Protein AF-A0A1A8JTY1-F1 (afdb_monomer)

Structure (mmCIF, N/CA/C/O backbone):
data_AF-A0A1A8JTY1-F1
#
_entry.id   AF-A0A1A8JTY1-F1
#
loop_
_atom_site.group_PDB
_atom_site.id
_atom_site.type_symbol
_atom_site.label_atom_id
_atom_site.label_alt_id
_atom_site.label_comp_id
_atom_site.label_asym_id
_atom_site.label_entity_id
_atom_site.label_seq_id
_atom_site.pdbx_PDB_ins_code
_atom_site.Cartn_x
_atom_site.Cartn_y
_atom_site.Cartn_z
_atom_site.occupancy
_atom_site.B_iso_or_equiv
_atom_site.auth_seq_id
_atom_site.auth_comp_id
_atom_site.auth_asym_id
_atom_site.auth_atom_id
_atom_site.pdbx_PDB_model_num
ATOM 1 N N . VAL A 1 1 ? -19.801 -8.167 7.634 1.00 56.16 1 VAL A N 1
ATOM 2 C CA . VAL A 1 1 ? -19.045 -7.164 8.420 1.00 56.16 1 VAL A CA 1
ATOM 3 C C . VAL A 1 1 ? -17.652 -7.698 8.730 1.00 56.16 1 VAL A C 1
ATOM 5 O O . VAL A 1 1 ? -17.528 -8.652 9.503 1.00 56.16 1 VAL A O 1
ATOM 8 N N . SER A 1 2 ? -16.628 -7.146 8.081 1.00 73.38 2 SER A N 1
ATOM 9 C CA . SER A 1 2 ? -15.217 -7.471 8.327 1.00 73.38 2 SER A CA 1
ATOM 10 C C . SER A 1 2 ? -14.747 -6.709 9.562 1.00 73.38 2 SER A C 1
ATOM 12 O O . SER A 1 2 ? -14.561 -5.501 9.510 1.00 73.38 2 SER A O 1
ATOM 14 N N . ARG A 1 3 ? -14.661 -7.405 10.699 1.00 82.31 3 ARG A N 1
ATOM 15 C CA . ARG A 1 3 ? -14.312 -6.822 12.002 1.00 82.31 3 ARG A CA 1
ATOM 16 C C . ARG A 1 3 ? -12.813 -6.925 12.266 1.00 82.31 3 ARG A C 1
ATOM 18 O O . ARG A 1 3 ? -12.175 -7.868 11.794 1.00 82.31 3 ARG A O 1
ATOM 25 N N . PHE A 1 4 ? -12.302 -6.015 13.091 1.00 89.00 4 PHE A N 1
ATOM 26 C CA . PHE A 1 4 ? -10.939 -6.058 13.613 1.00 89.00 4 PHE A CA 1
ATOM 27 C C . PHE A 1 4 ? -10.561 -7.459 14.125 1.00 89.00 4 PHE A C 1
ATOM 29 O O . PHE A 1 4 ? -11.333 -8.103 14.839 1.00 89.00 4 PHE A O 1
ATOM 36 N N . GLY A 1 5 ? -9.370 -7.927 13.745 1.00 89.31 5 GLY A N 1
ATOM 37 C CA . GLY A 1 5 ? -8.810 -9.210 14.183 1.00 89.31 5 GLY A CA 1
ATOM 38 C C . GLY A 1 5 ? -9.381 -10.454 13.494 1.00 89.31 5 GLY A C 1
ATOM 39 O O . GLY A 1 5 ? -8.930 -11.561 13.782 1.00 89.31 5 GLY A O 1
ATOM 40 N N . LYS A 1 6 ? -10.346 -10.315 12.575 1.00 92.81 6 LYS A N 1
ATOM 41 C CA . LYS A 1 6 ? -10.857 -11.454 11.806 1.00 92.81 6 LYS A CA 1
ATOM 42 C C . LYS A 1 6 ? -9.803 -11.946 10.807 1.00 92.81 6 LYS A C 1
ATOM 44 O O . LYS A 1 6 ? -9.291 -11.167 10.011 1.00 92.81 6 LYS A O 1
ATOM 49 N N . SER A 1 7 ? -9.547 -13.251 10.804 1.00 93.88 7 SER A N 1
ATOM 50 C CA . SER A 1 7 ? -8.716 -13.941 9.813 1.00 93.88 7 SER A CA 1
ATOM 51 C C . SER A 1 7 ? -9.562 -14.843 8.904 1.00 93.88 7 SER A C 1
ATOM 53 O O . SER A 1 7 ? -10.722 -15.146 9.203 1.00 93.88 7 SER A O 1
ATOM 55 N N . GLY A 1 8 ? -8.997 -15.254 7.768 1.00 92.25 8 GLY A N 1
ATOM 56 C CA . GLY A 1 8 ? -9.653 -16.133 6.802 1.00 92.25 8 GLY A CA 1
ATOM 57 C C . GLY A 1 8 ? -8.654 -16.779 5.845 1.00 92.25 8 GLY A C 1
ATOM 58 O O . GLY A 1 8 ? -7.530 -16.302 5.700 1.00 92.25 8 GLY A O 1
ATOM 59 N N . SER A 1 9 ? -9.064 -17.881 5.216 1.00 95.94 9 SER A N 1
ATOM 60 C CA . SER A 1 9 ? -8.313 -18.495 4.118 1.00 95.94 9 SER A CA 1
ATOM 61 C C . SER A 1 9 ? -8.543 -17.701 2.831 1.00 95.94 9 SER A C 1
ATOM 63 O O . SER A 1 9 ? -9.637 -17.180 2.614 1.00 95.94 9 SER A O 1
ATOM 65 N N . VAL A 1 10 ? -7.510 -17.607 1.998 1.00 96.06 10 VAL A N 1
ATOM 66 C CA . VAL A 1 10 ? -7.555 -16.944 0.692 1.00 96.06 10 VAL A CA 1
ATOM 67 C C . VAL A 1 10 ? -7.314 -17.999 -0.378 1.00 96.06 10 VAL A C 1
ATOM 69 O O . VAL A 1 10 ? -6.424 -18.839 -0.233 1.00 96.06 10 VAL A O 1
ATOM 72 N N . GLU A 1 11 ? -8.120 -17.971 -1.437 1.00 97.38 11 GLU A N 1
ATOM 73 C CA . GLU A 1 11 ? -7.935 -18.856 -2.587 1.00 97.38 11 GLU A CA 1
ATOM 74 C C . GLU A 1 11 ? -6.591 -18.593 -3.272 1.00 97.38 11 GLU A C 1
ATOM 76 O O . GLU A 1 11 ? -6.051 -17.489 -3.226 1.00 97.38 11 GLU A O 1
ATOM 81 N N . ALA A 1 12 ? -6.028 -19.618 -3.911 1.00 97.88 12 ALA A N 1
ATOM 82 C CA . ALA A 1 12 ? -4.751 -19.473 -4.592 1.00 97.88 12 ALA A CA 1
ATOM 83 C C . ALA A 1 12 ? -4.869 -18.508 -5.783 1.00 97.88 12 ALA A C 1
ATOM 85 O O . ALA A 1 12 ? -5.739 -18.658 -6.639 1.00 97.88 12 ALA A O 1
ATOM 86 N N . PHE A 1 13 ? -3.942 -17.557 -5.870 1.00 97.31 13 PHE A N 1
ATOM 87 C CA . PHE A 1 13 ? -3.808 -16.642 -6.999 1.00 97.31 13 PHE A CA 1
ATOM 88 C C . PHE A 1 13 ? -2.329 -16.415 -7.333 1.00 97.31 13 PHE A C 1
ATOM 90 O O . PHE A 1 13 ? -1.429 -16.675 -6.531 1.00 97.31 13 PHE A O 1
ATOM 97 N N . THR A 1 14 ? -2.059 -15.923 -8.539 1.00 97.56 14 THR A N 1
ATOM 98 C CA . THR A 1 14 ? -0.694 -15.657 -9.002 1.00 97.56 14 THR A CA 1
ATOM 99 C C . THR A 1 14 ? -0.212 -14.306 -8.484 1.00 97.56 14 THR A C 1
ATOM 101 O O . THR A 1 14 ? -0.733 -13.280 -8.893 1.00 97.56 14 THR A O 1
ATOM 104 N N . LEU A 1 15 ? 0.850 -14.258 -7.674 1.00 96.56 15 LEU A N 1
ATOM 105 C CA . LEU A 1 15 ? 1.370 -12.985 -7.136 1.00 96.56 15 LEU A CA 1
ATOM 106 C C . LEU A 1 15 ? 1.706 -11.946 -8.219 1.00 96.56 15 LEU A C 1
ATOM 108 O O . LEU A 1 15 ? 1.469 -10.757 -8.034 1.00 96.56 15 LEU A O 1
ATOM 112 N N . ARG A 1 16 ? 2.206 -12.390 -9.381 1.00 96.50 16 ARG A N 1
ATOM 113 C CA . ARG A 1 16 ? 2.506 -11.506 -10.518 1.00 96.50 16 ARG A CA 1
ATOM 114 C C . ARG A 1 16 ? 1.277 -10.734 -11.011 1.00 96.50 16 ARG A C 1
ATOM 116 O O . ARG A 1 16 ? 1.454 -9.641 -11.531 1.00 96.50 16 ARG A O 1
ATOM 123 N N . SER A 1 17 ? 0.060 -11.262 -10.845 1.00 95.62 17 SER A N 1
ATOM 124 C CA . SER A 1 17 ? -1.158 -10.567 -11.281 1.00 95.62 17 SER A CA 1
ATOM 125 C C . SER A 1 17 ? -1.520 -9.369 -10.404 1.00 95.62 17 SER A C 1
ATOM 127 O O . SER A 1 17 ? -2.391 -8.599 -10.788 1.00 95.62 17 SER A O 1
ATOM 129 N N . LEU A 1 18 ? -0.876 -9.207 -9.242 1.00 97.12 18 LEU A N 1
ATOM 130 C CA . LEU A 1 18 ? -1.023 -8.018 -8.400 1.00 97.12 18 LEU A CA 1
ATOM 131 C C . LEU A 1 18 ? -0.088 -6.874 -8.815 1.00 97.12 18 LEU A C 1
ATOM 133 O O . LEU A 1 18 ? -0.229 -5.757 -8.324 1.00 97.12 18 LEU A O 1
ATOM 137 N N . LEU A 1 19 ? 0.888 -7.146 -9.684 1.00 97.50 19 LEU A N 1
ATOM 138 C CA . LEU A 1 19 ? 1.839 -6.142 -10.145 1.00 97.50 19 LEU A CA 1
ATOM 139 C C . LEU A 1 19 ? 1.313 -5.424 -11.396 1.00 97.50 19 LEU A C 1
ATOM 141 O O . LEU A 1 19 ? 0.536 -5.997 -12.162 1.00 97.50 19 LEU A O 1
ATOM 145 N N . PRO A 1 20 ? 1.776 -4.191 -11.660 1.00 97.44 20 PRO A N 1
ATOM 146 C CA . PRO A 1 20 ? 1.542 -3.535 -12.939 1.00 97.44 20 PRO A CA 1
ATOM 147 C C . PRO A 1 20 ? 2.084 -4.378 -14.099 1.00 97.44 20 PRO A C 1
ATOM 149 O O . PRO A 1 20 ? 3.096 -5.066 -13.966 1.00 97.44 20 PRO A O 1
ATOM 152 N N . ASN A 1 21 ? 1.477 -4.252 -15.281 1.00 95.12 21 ASN A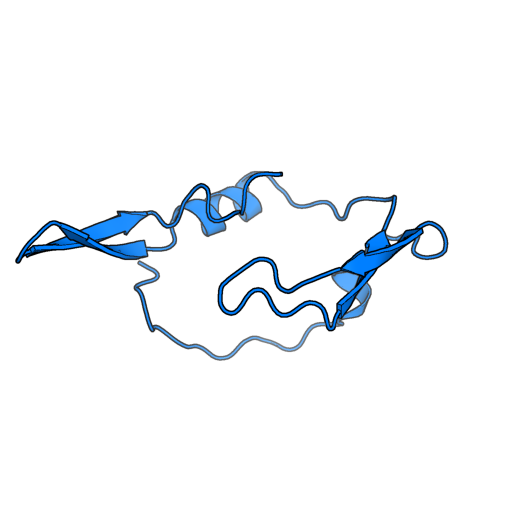 N 1
ATOM 153 C CA . ASN A 1 21 ? 1.939 -4.966 -16.481 1.00 95.12 21 ASN A CA 1
ATOM 154 C C . ASN A 1 21 ? 3.395 -4.632 -16.859 1.00 95.12 21 ASN A C 1
ATOM 156 O O . ASN A 1 21 ? 4.085 -5.451 -17.464 1.00 95.12 21 ASN A O 1
ATOM 160 N N . ILE A 1 22 ? 3.849 -3.424 -16.513 1.00 96.00 22 ILE A N 1
ATOM 161 C CA . ILE A 1 22 ? 5.169 -2.879 -16.834 1.00 96.00 22 ILE A CA 1
ATOM 162 C C . ILE A 1 22 ? 5.932 -2.666 -15.520 1.00 96.00 22 ILE A C 1
ATOM 164 O O . ILE A 1 22 ? 5.672 -1.706 -14.795 1.00 96.00 22 ILE A O 1
ATOM 168 N N . THR A 1 23 ? 6.860 -3.575 -15.213 1.00 97.38 23 THR A N 1
ATOM 169 C CA . THR A 1 23 ? 7.636 -3.591 -13.955 1.00 97.38 23 THR A CA 1
ATOM 170 C C . THR A 1 23 ? 9.088 -3.139 -14.118 1.00 97.38 23 THR A C 1
ATOM 172 O O . THR A 1 23 ? 9.812 -3.041 -13.136 1.00 97.38 23 THR A O 1
ATOM 175 N N . ASP A 1 24 ? 9.544 -2.888 -15.344 1.00 97.12 24 ASP A N 1
ATOM 176 C CA . ASP A 1 24 ? 10.908 -2.433 -15.654 1.00 97.12 24 ASP A CA 1
ATOM 177 C C . ASP A 1 24 ? 11.137 -0.952 -15.306 1.00 97.12 24 ASP A C 1
ATOM 179 O O . ASP A 1 24 ? 12.278 -0.512 -15.189 1.00 97.12 24 ASP A O 1
ATOM 183 N N . LYS A 1 25 ? 10.063 -0.179 -15.104 1.00 98.06 25 LYS A N 1
ATOM 184 C CA . LYS A 1 25 ? 10.120 1.230 -14.696 1.00 98.06 25 LYS A CA 1
ATOM 185 C C . LYS A 1 25 ? 9.731 1.386 -13.231 1.00 98.06 25 LYS A C 1
ATOM 187 O O . LYS A 1 25 ? 8.562 1.232 -12.873 1.00 98.06 25 LYS A O 1
ATOM 192 N N . TYR A 1 26 ? 10.699 1.762 -12.405 1.00 98.62 26 TYR A N 1
ATOM 193 C CA . TYR A 1 26 ? 10.517 1.983 -10.974 1.00 98.62 26 TYR A CA 1
ATOM 194 C C . TYR A 1 26 ? 11.478 3.052 -10.441 1.00 98.62 26 TYR A C 1
ATOM 196 O O . TYR A 1 26 ? 12.469 3.399 -11.084 1.00 98.62 26 TYR A O 1
ATOM 204 N N . TYR A 1 27 ? 11.165 3.562 -9.255 1.00 98.50 27 TYR A N 1
ATOM 205 C CA . TYR A 1 27 ? 12.047 4.376 -8.426 1.00 98.50 27 TYR A CA 1
ATOM 206 C C . TYR A 1 27 ? 12.591 3.509 -7.290 1.00 98.50 27 TYR A C 1
ATOM 208 O O . TYR A 1 27 ? 11.871 2.642 -6.792 1.00 98.50 27 TYR A O 1
ATOM 216 N N . ILE A 1 28 ? 13.840 3.737 -6.888 1.00 98.56 28 ILE A N 1
ATOM 217 C CA . ILE A 1 28 ? 14.478 3.018 -5.782 1.00 98.56 28 ILE A CA 1
ATOM 218 C C . ILE A 1 28 ? 15.096 4.002 -4.794 1.00 98.56 28 ILE A C 1
ATOM 220 O O . ILE A 1 28 ? 15.730 4.973 -5.213 1.00 98.56 28 ILE A O 1
ATOM 224 N N . TYR A 1 29 ? 14.887 3.778 -3.497 1.00 98.31 29 TYR A N 1
ATOM 225 C CA . TYR A 1 29 ? 15.490 4.592 -2.442 1.00 98.31 29 TYR A CA 1
ATOM 226 C C . TYR A 1 29 ? 15.556 3.843 -1.108 1.00 98.31 29 TYR A C 1
ATOM 228 O O . TYR A 1 29 ? 14.731 2.977 -0.822 1.00 98.31 29 TYR A O 1
ATOM 236 N N . ASN A 1 30 ? 16.516 4.224 -0.266 1.00 98.56 30 ASN A N 1
ATOM 237 C CA . ASN A 1 30 ? 16.574 3.775 1.123 1.00 98.56 30 ASN A CA 1
ATOM 238 C C . ASN A 1 30 ? 15.628 4.630 1.968 1.00 98.56 30 ASN A C 1
ATOM 240 O O . ASN A 1 30 ? 15.699 5.858 1.930 1.00 98.56 30 ASN A O 1
ATOM 244 N N . GLY A 1 31 ? 14.755 3.986 2.731 1.00 97.31 31 GLY A N 1
ATOM 245 C CA . GLY A 1 31 ? 13.773 4.638 3.582 1.00 97.31 31 GLY A CA 1
ATOM 246 C C . GLY A 1 31 ? 13.450 3.821 4.827 1.00 97.31 31 GLY A C 1
ATOM 247 O O . GLY A 1 31 ? 14.226 2.974 5.272 1.00 97.31 31 GLY A O 1
ATOM 248 N N . SER A 1 32 ? 12.280 4.094 5.399 1.00 97.88 32 SER A N 1
ATOM 249 C CA . SER A 1 32 ? 11.814 3.475 6.637 1.00 97.88 32 SER A CA 1
ATOM 250 C C . SER A 1 32 ? 10.501 2.724 6.484 1.00 97.88 32 SER A C 1
ATOM 252 O O . SER A 1 32 ? 9.826 2.795 5.453 1.00 97.88 32 SER A O 1
ATOM 254 N N . LEU A 1 33 ? 10.133 2.004 7.543 1.00 97.94 33 LEU A N 1
ATOM 255 C CA . LEU A 1 33 ? 8.761 1.556 7.755 1.00 97.94 33 LEU A CA 1
ATOM 256 C C . LEU A 1 33 ? 7.814 2.770 7.830 1.00 97.94 33 LEU A C 1
ATOM 258 O O . LEU A 1 33 ? 8.106 3.770 8.488 1.00 97.94 33 LEU A O 1
ATOM 262 N N . THR A 1 34 ? 6.652 2.676 7.183 1.00 97.12 34 THR A N 1
ATOM 263 C CA . THR A 1 34 ? 5.635 3.746 7.149 1.00 97.12 34 THR A CA 1
ATOM 264 C C . THR A 1 34 ? 4.712 3.748 8.371 1.00 97.12 34 THR A C 1
ATOM 266 O O . THR A 1 34 ? 3.854 4.616 8.492 1.00 97.12 34 THR A O 1
ATOM 269 N N . SER A 1 35 ? 4.918 2.819 9.301 1.00 96.75 35 SER A N 1
ATOM 270 C CA . SER A 1 35 ? 4.260 2.741 10.604 1.00 96.75 35 SER A CA 1
ATOM 271 C C . SER A 1 35 ? 5.306 2.493 11.699 1.00 96.75 35 SER A C 1
ATOM 273 O O . SER A 1 35 ? 6.404 2.010 11.389 1.00 96.75 35 SER A O 1
ATOM 275 N N . PRO A 1 36 ? 4.996 2.772 12.981 1.00 97.69 36 PRO A N 1
ATOM 276 C CA . PRO A 1 36 ? 5.878 2.426 14.091 1.00 97.69 36 PRO A CA 1
ATOM 277 C C . PRO A 1 36 ? 6.387 0.975 13.985 1.00 97.69 36 PRO A C 1
ATOM 279 O O . PRO A 1 36 ? 5.602 0.088 13.640 1.00 97.69 36 PRO A O 1
ATOM 282 N N . PRO A 1 37 ? 7.686 0.719 14.238 1.00 96.94 37 PRO A N 1
ATOM 283 C CA . PRO A 1 37 ? 8.675 1.610 14.861 1.00 96.94 37 PRO A CA 1
ATOM 284 C C . PRO A 1 37 ? 9.400 2.589 13.913 1.00 96.94 37 PRO A C 1
ATOM 286 O O . P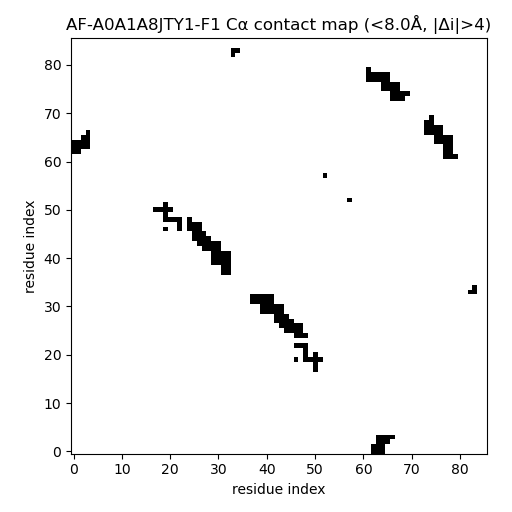RO A 1 37 ? 10.356 3.228 14.341 1.00 96.94 37 PRO A O 1
ATOM 289 N N . CYS A 1 38 ? 8.983 2.728 12.649 1.00 96.75 38 CYS A N 1
ATOM 290 C CA . CYS A 1 38 ? 9.582 3.662 11.680 1.00 96.75 38 CYS A CA 1
ATOM 291 C C . CYS A 1 38 ? 11.087 3.437 11.407 1.00 96.75 38 CYS A C 1
ATOM 293 O O . CYS A 1 38 ? 11.800 4.377 11.067 1.00 96.75 38 CYS A O 1
ATOM 295 N N . SER A 1 39 ? 11.587 2.206 11.551 1.00 97.88 39 SER A N 1
ATOM 296 C CA . SER A 1 39 ? 13.008 1.882 11.355 1.00 97.88 39 SER A CA 1
ATOM 297 C C . SER A 1 39 ? 13.477 2.147 9.923 1.00 97.88 39 SER A C 1
ATOM 299 O O . SER A 1 39 ? 12.831 1.702 8.975 1.00 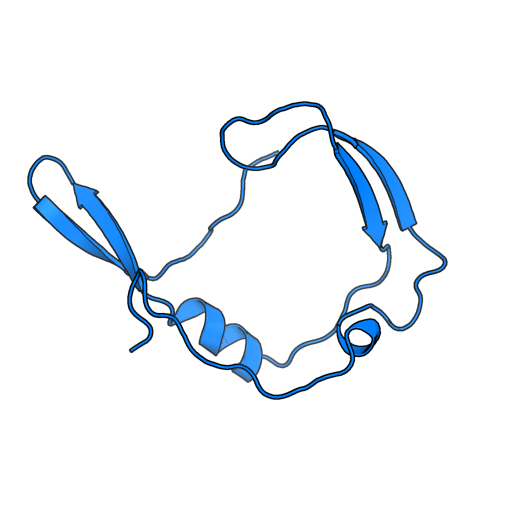97.88 39 SER A O 1
ATOM 301 N N . GLU A 1 40 ? 14.620 2.820 9.773 1.00 97.62 40 GLU A N 1
ATOM 302 C CA . GLU A 1 40 ? 15.271 3.165 8.496 1.00 97.62 40 GLU A CA 1
ATOM 303 C C . GLU A 1 40 ? 16.103 2.004 7.936 1.00 97.62 40 GLU A C 1
ATOM 305 O O . GLU A 1 40 ? 17.323 2.073 7.806 1.00 97.62 40 GLU A O 1
ATOM 310 N N . SER A 1 41 ? 15.440 0.885 7.661 1.00 96.75 41 SER A N 1
ATOM 311 C CA . SER A 1 41 ? 16.090 -0.350 7.212 1.00 96.75 41 SER A CA 1
ATOM 312 C C . SER A 1 41 ? 15.467 -0.924 5.940 1.00 96.75 41 SER A C 1
ATOM 314 O O . SER A 1 41 ? 15.570 -2.128 5.706 1.00 96.75 41 SER A O 1
ATOM 316 N N . VAL A 1 42 ? 14.757 -0.104 5.159 1.00 98.31 42 VAL A N 1
ATOM 317 C CA . VAL A 1 42 ? 13.990 -0.565 3.993 1.00 98.31 42 VAL A CA 1
ATOM 318 C C . VAL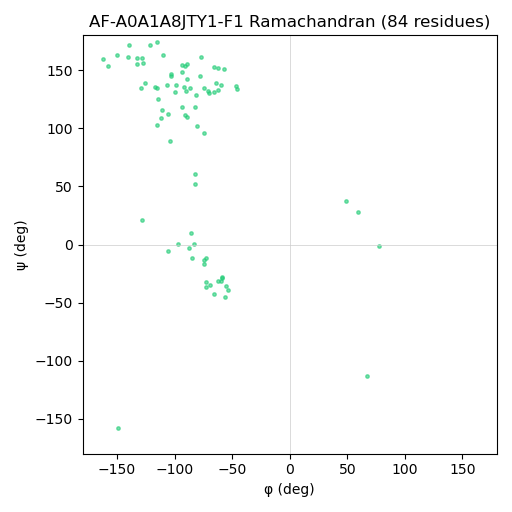 A 1 42 ? 14.587 0.003 2.710 1.00 98.31 42 VAL A C 1
ATOM 320 O O . VAL A 1 42 ? 14.683 1.216 2.560 1.00 98.31 42 VAL A O 1
ATOM 323 N N . GLU A 1 43 ? 14.927 -0.861 1.757 1.00 98.56 43 GLU A N 1
ATOM 324 C CA . GLU A 1 43 ? 15.142 -0.470 0.361 1.00 98.56 43 GLU A CA 1
ATOM 325 C C . GLU A 1 43 ? 13.796 -0.560 -0.372 1.00 98.56 43 GLU A C 1
ATOM 327 O O . GLU A 1 43 ? 13.237 -1.643 -0.559 1.00 98.56 43 GLU A O 1
ATOM 332 N N . TRP A 1 44 ? 13.226 0.588 -0.730 1.00 98.44 44 TRP A N 1
ATOM 333 C CA . TRP A 1 44 ? 11.920 0.678 -1.374 1.00 98.44 44 TRP A CA 1
ATOM 334 C C . TRP A 1 44 ? 12.050 0.623 -2.892 1.00 98.44 44 TRP A C 1
ATOM 336 O O . TRP A 1 44 ? 12.809 1.390 -3.477 1.00 98.44 44 TRP 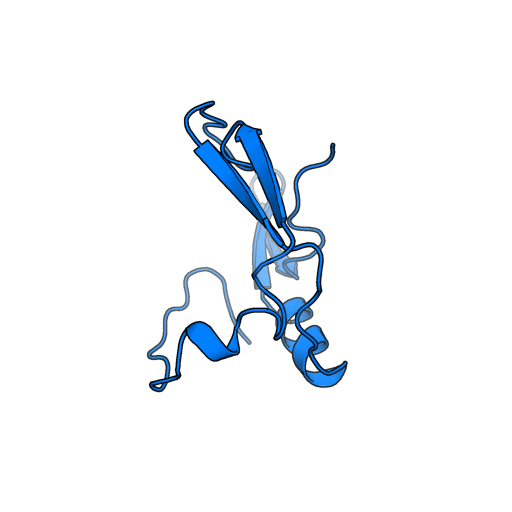A O 1
ATOM 346 N N . ILE A 1 45 ? 11.230 -0.215 -3.533 1.00 98.50 45 ILE A N 1
ATOM 347 C CA . ILE A 1 45 ? 10.995 -0.207 -4.982 1.00 98.50 45 ILE A CA 1
ATOM 348 C C . ILE A 1 45 ? 9.564 0.275 -5.223 1.00 98.50 45 ILE A C 1
ATOM 350 O O . ILE A 1 45 ? 8.605 -0.393 -4.836 1.00 98.50 45 ILE A O 1
ATOM 354 N N . VAL A 1 46 ? 9.414 1.423 -5.884 1.00 98.19 46 VAL A N 1
ATOM 355 C CA . VAL A 1 46 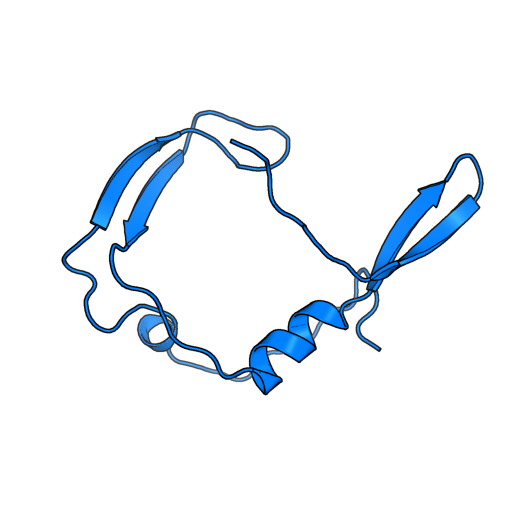? 8.108 2.009 -6.218 1.00 98.19 46 VAL A CA 1
ATOM 356 C C . VAL A 1 46 ? 7.907 1.953 -7.727 1.00 98.19 46 VAL A C 1
ATOM 358 O O . VAL A 1 46 ? 8.568 2.672 -8.479 1.00 98.19 46 VAL A O 1
ATOM 361 N N . PHE A 1 47 ? 7.002 1.089 -8.190 1.00 98.56 47 PHE A N 1
ATOM 362 C CA . PHE A 1 47 ? 6.695 0.969 -9.615 1.00 98.56 47 PHE A CA 1
ATOM 363 C C . PHE A 1 47 ? 6.080 2.257 -10.168 1.00 98.56 47 PHE A C 1
ATOM 365 O O . PHE A 1 47 ? 5.223 2.878 -9.544 1.00 98.56 47 PHE A O 1
ATOM 372 N N . LYS A 1 48 ? 6.501 2.643 -11.377 1.00 98.19 48 LYS A N 1
ATOM 373 C CA . LYS A 1 48 ? 6.001 3.845 -12.059 1.00 98.19 48 LYS A CA 1
ATOM 374 C C . LYS A 1 48 ? 4.569 3.680 -12.575 1.00 98.19 48 LYS A C 1
ATOM 376 O O . LYS A 1 48 ? 3.837 4.658 -12.694 1.00 98.19 48 LYS A O 1
ATOM 381 N N . HIS A 1 49 ? 4.202 2.462 -12.957 1.00 98.19 49 HIS A N 1
ATOM 382 C CA . HIS A 1 49 ? 2.881 2.143 -13.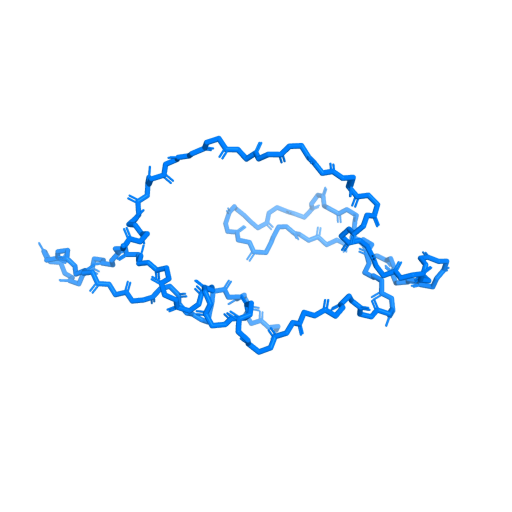485 1.00 98.19 49 HIS A CA 1
ATOM 383 C C . HIS A 1 49 ? 1.959 1.660 -12.362 1.00 98.19 49 HIS A C 1
ATOM 385 O O . HIS A 1 49 ? 2.421 1.033 -11.415 1.00 98.19 49 HIS A O 1
ATOM 391 N N . THR A 1 50 ? 0.661 1.935 -12.475 1.00 97.69 50 THR A N 1
ATOM 392 C CA . THR A 1 50 ? -0.351 1.501 -11.504 1.00 97.69 50 THR A CA 1
ATOM 393 C C . THR A 1 50 ? -0.949 0.143 -11.885 1.00 97.69 50 THR A C 1
ATOM 395 O O . THR A 1 50 ? -0.979 -0.231 -13.061 1.00 97.69 50 THR A O 1
ATOM 398 N N . ALA A 1 51 ? -1.434 -0.597 -10.886 1.00 97.19 51 ALA A N 1
ATOM 399 C CA . ALA A 1 51 ? -2.337 -1.727 -11.085 1.00 97.19 51 ALA A CA 1
ATOM 400 C C . ALA A 1 51 ? -3.786 -1.222 -10.991 1.00 97.19 51 ALA A C 1
ATOM 402 O O . ALA A 1 51 ? -4.103 -0.410 -10.123 1.00 97.19 51 ALA A O 1
ATOM 403 N N . ALA A 1 52 ? -4.652 -1.663 -11.903 1.00 96.94 52 ALA A N 1
ATOM 404 C CA . ALA A 1 52 ? -6.040 -1.216 -11.956 1.00 96.94 52 ALA A CA 1
ATOM 405 C C . ALA A 1 52 ? -6.949 -2.104 -11.094 1.00 96.94 52 ALA A C 1
ATOM 407 O O . ALA A 1 52 ? -6.795 -3.324 -11.083 1.00 96.94 52 ALA A O 1
ATOM 408 N N . ILE A 1 53 ? -7.928 -1.481 -10.440 1.00 97.69 53 ILE A N 1
ATOM 409 C CA . ILE A 1 53 ? -9.047 -2.129 -9.745 1.00 97.69 53 ILE A CA 1
ATOM 410 C C . ILE A 1 53 ? -10.351 -1.428 -10.145 1.00 97.69 53 ILE A C 1
ATOM 412 O O . ILE A 1 53 ? -10.319 -0.267 -10.562 1.00 97.69 53 ILE A O 1
ATOM 416 N N . SER A 1 54 ? -11.488 -2.116 -10.049 1.00 98.44 54 SER A N 1
ATOM 417 C CA . SER A 1 54 ? -12.800 -1.493 -10.257 1.00 98.44 54 SER A CA 1
ATOM 418 C C . SER A 1 54 ? -13.232 -0.666 -9.045 1.00 98.44 54 SER A C 1
ATOM 420 O O . SER A 1 54 ? -12.767 -0.877 -7.927 1.00 98.44 54 SER A O 1
ATOM 422 N N . GLU A 1 55 ? -14.187 0.237 -9.257 1.00 98.31 55 GLU A N 1
ATOM 423 C CA . GLU A 1 55 ? -14.828 1.004 -8.182 1.00 98.31 55 GLU A CA 1
ATOM 424 C C . GLU A 1 55 ? -15.448 0.083 -7.123 1.00 98.31 55 GLU A C 1
ATOM 426 O O . GLU A 1 55 ? -15.162 0.212 -5.939 1.00 98.31 55 GLU A O 1
ATOM 431 N N . THR A 1 56 ? -16.165 -0.955 -7.557 1.00 98.25 56 THR A N 1
ATOM 432 C CA . THR A 1 56 ? -16.753 -1.959 -6.658 1.00 98.25 56 THR A CA 1
ATOM 433 C C . THR A 1 56 ? -15.716 -2.743 -5.852 1.00 98.25 56 THR A C 1
ATOM 435 O O . THR A 1 56 ? -15.991 -3.157 -4.731 1.00 98.25 56 THR A O 1
ATOM 438 N N . GLN A 1 57 ? -14.513 -2.968 -6.392 1.00 97.81 57 GLN A N 1
ATOM 439 C CA . GLN A 1 57 ? -13.422 -3.595 -5.640 1.00 97.81 57 GLN A CA 1
ATOM 440 C C . GLN A 1 57 ? -12.850 -2.638 -4.592 1.00 97.81 57 GLN A C 1
ATOM 442 O O . GLN A 1 57 ? -12.496 -3.081 -3.502 1.00 97.81 57 GLN A O 1
ATOM 447 N N . LEU A 1 58 ? -12.766 -1.343 -4.911 1.00 97.75 58 LEU A N 1
ATOM 448 C CA . LEU A 1 58 ? -12.306 -0.311 -3.985 1.00 97.75 58 LEU A CA 1
ATOM 449 C C . LEU A 1 58 ? -13.270 -0.140 -2.801 1.00 97.75 58 LEU A C 1
ATOM 451 O O . LEU A 1 58 ? -12.815 -0.069 -1.662 1.00 97.75 58 LEU A O 1
ATOM 455 N N . GLU A 1 59 ? -14.581 -0.133 -3.051 1.00 97.31 59 GLU A N 1
ATOM 456 C CA . GLU A 1 59 ? -15.619 0.007 -2.014 1.00 97.31 59 GLU A CA 1
ATOM 457 C C . GLU A 1 59 ? -15.465 -1.017 -0.879 1.00 97.31 59 GLU A C 1
ATOM 459 O O . GLU A 1 59 ? -15.583 -0.661 0.293 1.00 97.31 59 GLU A O 1
ATOM 464 N N . VAL A 1 60 ? -15.091 -2.261 -1.202 1.00 96.38 60 VAL A N 1
ATOM 465 C CA . VAL A 1 60 ? -14.894 -3.336 -0.213 1.00 96.38 60 VAL A CA 1
ATOM 466 C C . VAL A 1 60 ? -13.818 -2.987 0.825 1.00 96.38 60 VAL A C 1
ATOM 468 O O . VAL A 1 60 ? -13.928 -3.398 1.982 1.00 96.38 60 VAL A O 1
ATOM 471 N N . PHE A 1 61 ? -12.789 -2.214 0.459 1.00 96.38 61 PHE A N 1
ATOM 472 C CA . PHE A 1 61 ? -11.768 -1.770 1.416 1.00 96.38 61 PHE A CA 1
ATOM 473 C C . PHE A 1 61 ? -12.330 -0.765 2.430 1.00 96.38 61 PHE A C 1
ATOM 475 O O . PHE A 1 61 ? -11.959 -0.815 3.602 1.00 96.38 61 PHE A O 1
ATOM 482 N N . CYS A 1 62 ? -13.260 0.094 2.007 1.00 95.88 62 CYS A N 1
ATOM 483 C CA . CYS A 1 62 ? -13.886 1.113 2.853 1.00 95.88 62 CYS A CA 1
ATOM 484 C C . CYS A 1 62 ? -14.919 0.540 3.840 1.00 95.88 62 CYS A C 1
ATOM 486 O O . CYS A 1 62 ? -15.314 1.235 4.774 1.00 95.88 62 CYS A O 1
ATOM 488 N N . GLU A 1 63 ? -15.341 -0.717 3.664 1.00 95.50 63 GLU A N 1
ATOM 489 C CA . GLU A 1 63 ? -16.267 -1.423 4.564 1.00 95.50 63 GLU A CA 1
ATOM 490 C C . GLU A 1 63 ? -15.568 -2.154 5.729 1.00 95.50 63 GLU A C 1
ATOM 492 O O . GLU A 1 63 ? -16.223 -2.784 6.572 1.00 95.50 63 GLU A O 1
ATOM 497 N N . VAL A 1 64 ? -14.233 -2.128 5.783 1.00 95.62 64 VAL A N 1
ATOM 498 C CA . VAL A 1 64 ? -13.466 -2.767 6.860 1.00 95.62 64 VAL A CA 1
ATOM 499 C C . VAL A 1 64 ? -13.643 -1.979 8.157 1.00 95.62 64 VAL A C 1
ATOM 501 O O . VAL A 1 64 ? -13.476 -0.768 8.174 1.00 95.62 64 VAL A O 1
ATOM 504 N N .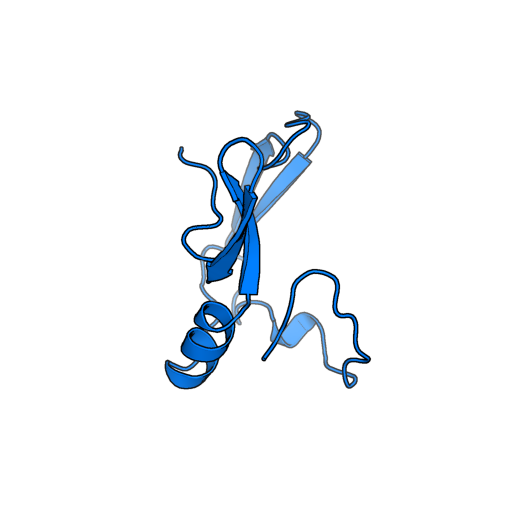 MET A 1 65 ? -13.945 -2.667 9.262 1.00 95.56 65 MET A N 1
ATOM 505 C CA . MET A 1 65 ? -14.127 -2.042 10.576 1.00 95.56 65 MET A CA 1
ATOM 506 C C . MET A 1 65 ? -12.866 -2.158 11.439 1.00 95.56 65 MET A C 1
ATOM 508 O O . MET A 1 65 ? -12.285 -3.243 11.562 1.00 95.56 65 MET A O 1
ATOM 512 N N . THR A 1 66 ? -12.512 -1.074 12.121 1.00 95.12 66 THR A N 1
ATOM 513 C CA . THR A 1 66 ? -11.453 -0.998 13.134 1.00 95.12 66 THR A CA 1
ATOM 514 C C . THR A 1 66 ? -12.025 -0.677 14.521 1.00 95.12 66 THR A C 1
ATOM 516 O O . THR A 1 66 ? -13.228 -0.457 14.680 1.00 95.12 66 THR A O 1
ATOM 519 N N . MET A 1 67 ? -11.166 -0.707 15.540 1.00 92.38 67 MET A N 1
ATOM 520 C CA . MET A 1 67 ? -11.477 -0.226 16.883 1.00 92.38 67 MET A CA 1
ATOM 521 C C . MET A 1 67 ? -10.564 0.940 17.243 1.00 92.38 67 MET A C 1
ATOM 523 O O . MET A 1 67 ? -9.354 0.862 17.039 1.00 92.38 67 MET A O 1
ATOM 527 N N . GLU A 1 68 ? -11.144 1.981 17.827 1.00 88.25 68 GLU A N 1
ATOM 528 C CA . GLU A 1 68 ? -10.429 3.152 18.321 1.00 88.25 68 GLU A CA 1
ATOM 529 C C . GLU A 1 68 ? -10.768 3.388 19.794 1.00 88.25 68 GLU A C 1
ATOM 531 O O . GLU A 1 68 ? -11.910 3.221 20.230 1.00 88.25 68 GLU A O 1
ATOM 536 N N . GLN A 1 69 ? -9.759 3.748 20.584 1.00 87.81 69 GLN A N 1
ATOM 537 C CA . GLN A 1 69 ? -9.942 4.075 21.990 1.00 87.81 69 GLN A CA 1
ATOM 538 C C . GLN A 1 69 ? -10.202 5.578 22.146 1.00 87.81 69 GLN A C 1
ATOM 540 O O . GLN A 1 69 ? -9.295 6.392 21.993 1.00 87.81 69 GLN A O 1
ATOM 545 N N . ALA A 1 70 ? -11.425 5.940 22.529 1.00 87.56 70 ALA A N 1
ATOM 546 C CA . ALA A 1 70 ? -11.816 7.305 22.864 1.00 87.56 70 ALA A CA 1
ATOM 547 C C . ALA A 1 70 ? -11.925 7.444 24.393 1.00 87.56 70 ALA A C 1
ATOM 549 O O . ALA A 1 70 ? -12.968 7.191 25.006 1.00 87.56 70 ALA A O 1
ATOM 550 N N . GLY A 1 71 ? -10.810 7.798 25.037 1.00 88.62 71 GLY A N 1
ATOM 551 C CA . GLY A 1 71 ? -10.708 7.834 26.498 1.00 88.62 71 GLY A CA 1
ATOM 552 C C . GLY A 1 71 ? -10.806 6.432 27.113 1.00 88.62 71 GLY A C 1
ATOM 553 O O . GLY A 1 71 ? -9.920 5.602 26.920 1.00 88.62 71 GLY A O 1
ATOM 554 N N . TYR A 1 72 ? -11.881 6.166 27.861 1.00 88.25 72 TYR A N 1
ATOM 555 C CA . TYR A 1 72 ? -12.156 4.853 28.470 1.00 88.25 72 TYR A CA 1
ATOM 556 C C . TYR A 1 72 ? -13.120 3.983 27.647 1.00 88.25 72 TYR A C 1
ATOM 558 O O . TYR A 1 72 ? -13.452 2.875 28.069 1.00 88.25 72 TYR A O 1
ATOM 566 N N . VAL A 1 73 ? -13.597 4.476 26.500 1.00 91.25 73 VAL A N 1
ATOM 567 C CA . VAL A 1 73 ? -14.556 3.774 25.638 1.00 91.25 73 VAL A CA 1
ATOM 568 C C . VAL A 1 73 ? -13.849 3.255 24.391 1.00 91.25 73 VAL A C 1
ATOM 570 O O . VAL A 1 73 ? -13.057 3.966 23.778 1.00 91.25 73 VAL A O 1
ATOM 573 N N . MET A 1 74 ? -14.169 2.022 24.003 1.00 89.12 74 MET A N 1
ATOM 574 C CA . MET A 1 74 ? -13.771 1.459 22.714 1.00 89.12 74 MET A CA 1
ATOM 575 C C . MET A 1 74 ? -14.895 1.692 21.708 1.00 89.12 74 MET A C 1
ATOM 577 O O . MET A 1 74 ? -16.012 1.209 21.906 1.00 89.12 74 MET A O 1
ATOM 581 N N . LEU A 1 75 ? -14.602 2.432 20.646 1.00 90.75 75 LEU A N 1
ATOM 582 C CA . LEU A 1 75 ? -15.518 2.693 19.544 1.00 90.75 75 LEU A CA 1
ATOM 583 C C . LEU A 1 75 ? -15.148 1.822 18.348 1.00 90.75 75 LEU A C 1
ATOM 585 O O . LEU A 1 75 ? -13.981 1.517 18.115 1.00 90.75 75 LEU A O 1
ATOM 589 N N . THR A 1 76 ? -16.160 1.411 17.594 1.00 91.94 76 THR A N 1
ATOM 590 C CA . THR A 1 76 ? -15.978 0.776 16.289 1.00 91.94 76 THR A CA 1
ATOM 591 C C . THR A 1 76 ? -16.210 1.807 15.202 1.00 91.94 76 THR A C 1
ATOM 593 O O . THR A 1 76 ? -17.259 2.449 15.216 1.00 91.94 76 THR A O 1
ATOM 596 N N . ASP A 1 77 ? -15.293 1.896 14.248 1.00 93.75 77 ASP A N 1
ATOM 597 C CA . ASP A 1 77 ? -15.395 2.802 13.101 1.00 93.75 77 ASP A CA 1
ATOM 598 C C . ASP A 1 77 ? -14.904 2.107 11.822 1.00 93.75 77 ASP A C 1
ATOM 600 O O . ASP A 1 77 ? -14.372 0.991 11.880 1.00 93.75 77 ASP A O 1
ATOM 604 N N . TYR A 1 78 ? -15.086 2.739 10.670 1.00 95.00 78 TYR A N 1
ATOM 605 C CA . TYR A 1 78 ? -14.521 2.289 9.405 1.00 95.00 78 TYR A CA 1
ATOM 606 C C . TYR A 1 78 ? -13.019 2.583 9.348 1.00 95.00 78 TYR A C 1
ATOM 608 O O . TYR A 1 78 ? -12.558 3.674 9.676 1.00 95.00 78 TYR A O 1
ATOM 616 N N . LEU A 1 79 ? -12.233 1.607 8.896 1.00 95.50 79 LEU A N 1
ATOM 617 C CA . LEU A 1 79 ? -10.808 1.774 8.647 1.00 95.50 79 LEU A CA 1
ATOM 618 C C . LEU A 1 79 ? -10.615 2.579 7.358 1.00 95.50 79 LEU A C 1
ATOM 620 O O . LEU A 1 79 ? -10.643 2.026 6.261 1.00 95.50 79 LEU A O 1
ATOM 624 N N . GLN A 1 80 ? -10.418 3.885 7.500 1.00 95.50 80 GLN A N 1
ATOM 625 C CA . GLN A 1 80 ? -10.233 4.815 6.386 1.00 95.50 80 GLN A CA 1
ATOM 626 C C . GLN A 1 80 ? -8.974 5.663 6.586 1.00 95.50 80 GLN A C 1
ATOM 628 O O . GLN A 1 80 ? -8.465 5.773 7.699 1.00 95.50 80 GLN A O 1
ATOM 633 N N . ASN A 1 81 ? -8.464 6.253 5.498 1.00 95.56 81 ASN A N 1
ATOM 634 C CA . ASN A 1 81 ? -7.295 7.147 5.499 1.00 95.56 81 ASN A CA 1
ATOM 635 C C . ASN A 1 81 ? -6.076 6.585 6.260 1.00 95.56 81 ASN A C 1
ATOM 637 O O . ASN A 1 81 ? -5.345 7.308 6.931 1.00 95.56 81 ASN A O 1
ATOM 641 N N . ASN A 1 82 ? -5.851 5.274 6.161 1.00 96.00 82 ASN A N 1
ATOM 642 C CA . ASN A 1 82 ? -4.834 4.530 6.904 1.00 96.00 82 ASN A CA 1
ATOM 643 C C . ASN A 1 82 ? -3.441 4.618 6.252 1.00 96.00 82 ASN A C 1
ATOM 645 O O . ASN A 1 82 ? -2.787 3.602 6.004 1.00 96.00 82 ASN A O 1
ATOM 649 N N . PHE A 1 83 ? -2.990 5.838 5.970 1.00 96.62 83 PHE A N 1
ATOM 650 C CA . PHE A 1 83 ? -1.682 6.139 5.393 1.00 96.62 83 PHE A CA 1
ATOM 651 C C . PHE A 1 83 ? -0.941 7.184 6.237 1.00 96.62 83 PHE A C 1
ATOM 653 O O . PHE A 1 83 ? -1.545 7.963 6.969 1.00 96.62 83 PHE A O 1
ATOM 660 N N . ARG A 1 84 ? 0.392 7.191 6.145 1.00 96.62 84 ARG A N 1
ATOM 661 C CA . ARG A 1 84 ? 1.248 8.195 6.790 1.00 96.62 84 ARG A CA 1
ATOM 662 C C . ARG A 1 84 ? 1.383 9.407 5.868 1.00 96.62 84 ARG A C 1
ATOM 664 O O . ARG A 1 84 ? 1.627 9.227 4.677 1.00 96.62 84 ARG A O 1
ATOM 671 N N . GLU A 1 85 ? 1.257 10.612 6.414 1.00 93.62 85 GLU A N 1
ATOM 672 C CA . GLU A 1 85 ? 1.556 11.845 5.676 1.00 93.62 85 GLU A CA 1
ATOM 673 C C . GLU A 1 85 ? 3.051 11.945 5.318 1.00 93.62 85 GLU A C 1
ATOM 675 O O . GLU A 1 85 ? 3.905 11.362 5.997 1.00 93.62 85 GLU A O 1
ATOM 680 N N . GLN A 1 86 ? 3.345 12.657 4.226 1.00 67.12 86 GLN A N 1
ATOM 681 C CA . GLN A 1 86 ? 4.708 12.947 3.766 1.00 67.12 86 GLN A CA 1
ATOM 682 C C . GLN A 1 86 ? 5.294 14.175 4.454 1.00 67.12 86 GLN A C 1
ATOM 684 O O . GLN A 1 86 ? 4.560 15.178 4.587 1.00 67.12 86 GLN A O 1
#

InterPro domains:
  IPR001148 Alpha carbonic anhydrase domain [PF00194] (3-85)
  IPR001148 Alpha carbonic anhydrase domain [PS51144] (1-86)
  IPR023561 Carbonic anhydrase, alpha-class [PTHR18952] (12-85)
  IPR036398 Alpha carbonic anhydrase domain superfamily [G3DSA:3.10.200.10] (2-86)
  IPR036398 Alpha carbonic anhydrase domain superfamily [SSF51069] (3-85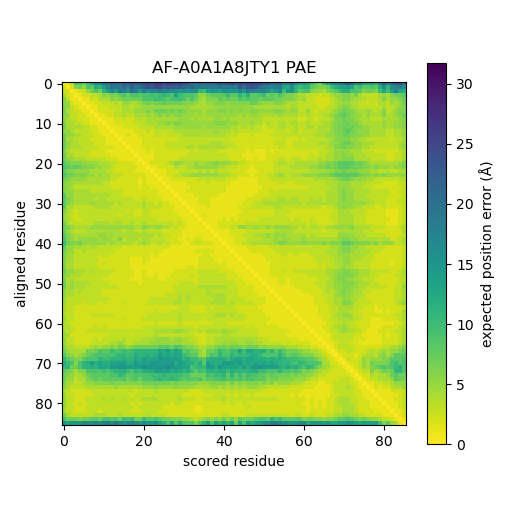)

pLDDT: mean 94.59, std 6.54, range [56.16, 98.62]

Mean predicted aligned error: 4.12 Å

Nearest PDB structures (foldseek):
  3s97-assembly2_B  TM=9.739E-01  e=1.655E-07  Homo sapiens
  3kld-assembly1_B  TM=9.781E-01  e=8.640E-06  Mus musculus
  5e5r-assembly1_A  TM=9.861E-01  e=1.451E-05  Homo sapiens
  5e5r-assembly2_C  TM=9.793E-01  e=4.095E-05  Homo sapiens
  3jxg-assembly3_C  TM=9.438E-01  e=8.917E-05  Mus musculus

Sequence (86 aa):
VSRFGKSGSVEAFTLRSLLPNITDKYYIYNGSLTSPPCSESVEWIVFKHTAAISETQLEVFCEVMTMEQAGYVMLTDYLQNNFREQ

Solvent-accessible surface area (backbone atoms only — not comparable to full-atom values): 5761 Å² total; per-residue (Å²): 133,54,49,66,90,69,83,81,91,75,81,92,74,64,72,72,75,72,48,33,96,56,72,90,47,62,48,77,48,81,40,49,46,82,51,89,89,45,52,78,80,35,78,45,77,46,62,73,50,74,62,88,78,53,70,76,62,53,53,60,56,59,60,30,32,36,75,46,76,61,87,95,42,80,43,78,46,64,50,64,86,90,67,70,86,132

Organism: Nothobranchius kuhntae (NCBI:txid321403)

Secondary structure (DSSP, 8-state):
---TT---------GGGGS-S--S-EEEEEE--SSTT--S-EEEEEESSPPP--HHHHHHHHT-EEEEEETTEEEEEE----S---

Foldseek 3Di:
DAEPPDDDDDDDDDPCLQDPPDQVAWDWDQAFDQDPVGDRGDTDTGHPDDRDDDPVVVVVQQPHWYWDDDDPDIDIDTPPPPGHDD

Radius of gyration: 16.92 Å; Cα contacts (8 Å, |Δi|>4): 95; chains: 1; bounding box: 36×32×45 Å